Protein AF-A0A412JA76-F1 (afdb_monomer_lite)

pLDDT: mean 87.05, std 15.41, range [36.91, 98.62]

Secondary structure (DSSP, 8-state):
-HHHHHHHHHHHHHHTT-----SS----------HHHHHHH-TT-HHHHHHHHHHTT-PPPSSEEEEEBPTTTSEEEE--BGGGGGS-EEEEEEETTTTEEEEEEE-TTSS-B-BTTB--BPBPSS-TTBB-EEEETTT-BBTTT--B-GGGEEEEEE-

Radius of gyration: 18.23 Å; chains: 1; bounding box: 44×27×57 Å

Structure (mmCIF, N/CA/C/O backbone):
data_AF-A0A412JA76-F1
#
_entry.id   AF-A0A412JA76-F1
#
loop_
_atom_site.group_PDB
_atom_site.id
_atom_site.type_symbol
_atom_site.label_atom_id
_atom_site.label_alt_id
_atom_site.label_comp_id
_atom_site.label_asym_id
_atom_site.label_entity_id
_atom_site.label_seq_id
_atom_site.pdbx_PDB_ins_code
_atom_site.Cartn_x
_atom_site.Cartn_y
_atom_site.Cartn_z
_atom_site.occupancy
_atom_site.B_iso_or_equiv
_atom_site.auth_seq_id
_atom_site.auth_comp_id
_atom_site.auth_asym_id
_atom_site.auth_atom_id
_atom_site.pdbx_PDB_model_num
ATOM 1 N N . MET A 1 1 ? -24.569 12.148 18.073 1.00 71.62 1 MET A N 1
ATOM 2 C CA . MET A 1 1 ? -23.523 13.183 18.258 1.00 71.62 1 MET A CA 1
ATOM 3 C C . MET A 1 1 ? -22.716 12.899 19.521 1.00 71.62 1 MET A C 1
ATOM 5 O O . MET A 1 1 ? -21.514 12.758 19.406 1.00 71.62 1 MET A O 1
ATOM 9 N N . LEU A 1 2 ? -23.352 12.719 20.688 1.00 76.62 2 LEU A N 1
ATOM 10 C CA . LEU A 1 2 ? -22.664 12.353 21.938 1.00 76.62 2 LEU A CA 1
ATOM 11 C C . LEU A 1 2 ? -21.958 10.984 21.883 1.00 76.62 2 LEU A C 1
ATOM 13 O O . LEU A 1 2 ? -20.819 10.883 22.320 1.00 76.62 2 LEU A O 1
ATOM 17 N N . ASP A 1 3 ? -22.595 9.966 21.298 1.00 72.44 3 ASP A N 1
ATOM 18 C CA . ASP A 1 3 ? -22.031 8.604 21.252 1.00 72.44 3 ASP A CA 1
ATOM 19 C C . ASP A 1 3 ? -20.701 8.535 20.492 1.00 72.44 3 ASP A C 1
ATOM 21 O O . ASP A 1 3 ? -19.764 7.890 20.945 1.00 72.44 3 ASP A O 1
ATOM 25 N N . GLN A 1 4 ? -20.577 9.285 19.393 1.00 72.50 4 GLN A N 1
ATOM 26 C CA . GLN A 1 4 ? -19.331 9.384 18.633 1.00 72.50 4 GLN A CA 1
ATOM 27 C C . GLN A 1 4 ? -18.201 10.000 19.475 1.00 72.50 4 GLN A C 1
ATOM 29 O O . GLN A 1 4 ? -17.088 9.483 19.479 1.00 72.50 4 GLN A O 1
ATOM 34 N N . TYR A 1 5 ? -18.481 11.070 20.231 1.00 79.12 5 TYR A N 1
ATOM 35 C CA . TYR A 1 5 ? -17.483 11.675 21.122 1.00 79.12 5 TYR A CA 1
ATOM 36 C C . TYR A 1 5 ? -17.061 10.724 22.244 1.00 79.12 5 TYR A C 1
ATOM 38 O O . TYR A 1 5 ? -15.894 10.711 22.634 1.00 79.12 5 TYR A O 1
ATOM 46 N N . LEU A 1 6 ? -17.997 9.924 22.762 1.00 78.00 6 LEU A N 1
ATOM 47 C CA . LEU A 1 6 ? -17.702 8.912 23.771 1.00 78.00 6 LEU A CA 1
ATOM 48 C C . LEU A 1 6 ? -16.826 7.791 23.199 1.00 78.00 6 LEU A C 1
ATOM 50 O O . LEU A 1 6 ? -15.857 7.401 23.849 1.00 78.00 6 LEU A O 1
ATOM 54 N N . GLU A 1 7 ? -17.106 7.313 21.985 1.00 76.69 7 GLU A N 1
ATOM 55 C CA . GLU A 1 7 ? -16.267 6.321 21.300 1.00 76.69 7 GLU A CA 1
ATOM 56 C C . GLU A 1 7 ? -14.851 6.844 21.033 1.00 76.69 7 GLU A C 1
ATOM 58 O O . GLU A 1 7 ? -13.874 6.154 21.326 1.00 76.69 7 GLU A O 1
ATOM 63 N N . GLU A 1 8 ? -14.722 8.075 20.534 1.00 76.56 8 GLU A N 1
ATOM 64 C CA . GLU A 1 8 ? -13.424 8.714 20.290 1.00 76.56 8 GLU A CA 1
ATOM 65 C C . GLU A 1 8 ? -12.631 8.902 21.596 1.00 76.56 8 GLU A C 1
ATOM 67 O O . GLU A 1 8 ? -11.436 8.602 21.649 1.00 76.56 8 GLU A O 1
ATOM 72 N N . ALA A 1 9 ? -13.286 9.333 22.680 1.00 78.31 9 ALA A N 1
ATOM 73 C CA . ALA A 1 9 ? -12.645 9.494 23.984 1.00 78.31 9 ALA A CA 1
ATOM 74 C C . ALA A 1 9 ? -12.179 8.151 24.574 1.00 78.31 9 ALA A C 1
ATOM 76 O O . ALA A 1 9 ? -11.042 8.044 25.043 1.00 78.31 9 ALA A O 1
ATOM 77 N N . LEU A 1 10 ? -13.020 7.112 24.510 1.00 76.44 10 LEU A N 1
ATOM 78 C CA . LEU A 1 10 ? -12.666 5.759 24.951 1.00 76.44 10 LEU A CA 1
ATOM 79 C C . LEU A 1 10 ? -11.485 5.202 24.148 1.00 76.44 10 LEU A C 1
ATOM 81 O O . LEU A 1 10 ? -10.571 4.609 24.725 1.00 76.44 10 LEU A O 1
ATOM 85 N N . PHE A 1 11 ? -11.471 5.439 22.837 1.00 73.38 11 PHE A N 1
ATOM 86 C CA . PHE A 1 11 ? -10.378 5.042 21.959 1.00 73.38 11 PHE A CA 1
ATOM 87 C C . PHE A 1 11 ? -9.049 5.710 22.347 1.00 73.38 11 PHE A C 1
ATOM 89 O O . PHE A 1 11 ? -8.029 5.032 22.493 1.00 73.38 11 PHE A O 1
ATOM 96 N N . LEU A 1 12 ? -9.057 7.025 22.588 1.00 76.81 12 LEU A N 1
ATOM 97 C CA . LEU A 1 12 ? -7.867 7.756 23.034 1.00 76.81 12 LEU A CA 1
ATOM 98 C C . LEU A 1 12 ? -7.341 7.231 24.375 1.00 76.81 12 LEU A C 1
ATOM 100 O O . LEU A 1 12 ? -6.132 7.070 24.534 1.00 76.81 12 LEU A O 1
ATOM 104 N N . MET A 1 13 ? -8.236 6.914 25.316 1.00 76.56 13 MET A N 1
ATOM 105 C CA . MET A 1 13 ? -7.869 6.331 26.611 1.00 76.56 13 MET A CA 1
ATOM 106 C C . MET A 1 13 ? -7.215 4.952 26.447 1.00 76.56 13 MET A C 1
ATOM 108 O O . MET A 1 13 ? -6.184 4.688 27.068 1.00 76.56 13 MET A O 1
ATOM 112 N N . GLN A 1 14 ? -7.738 4.100 25.561 1.00 72.00 14 GLN A N 1
ATOM 113 C CA . GLN A 1 14 ? -7.114 2.812 25.247 1.00 72.00 14 GLN A CA 1
ATOM 114 C C . GLN A 1 14 ? -5.732 2.973 24.600 1.00 72.00 14 GLN A C 1
ATOM 116 O O . GLN A 1 14 ? -4.813 2.228 24.946 1.00 72.00 14 GLN A O 1
ATOM 121 N N . LEU A 1 15 ? -5.561 3.950 23.702 1.00 71.12 15 LEU A N 1
ATOM 122 C CA . LEU A 1 15 ? -4.290 4.217 23.018 1.00 71.12 15 LEU A CA 1
ATOM 123 C C . LEU A 1 15 ? -3.157 4.544 24.004 1.00 71.12 15 LEU A C 1
ATOM 125 O O . LEU A 1 15 ? -2.021 4.115 23.805 1.00 71.12 15 LEU A O 1
ATOM 129 N N . ILE A 1 16 ? -3.471 5.265 25.084 1.00 73.12 16 ILE A N 1
ATOM 130 C CA . ILE A 1 16 ? -2.521 5.603 26.157 1.00 73.12 16 ILE A CA 1
ATOM 131 C C . ILE A 1 16 ? -2.444 4.537 27.263 1.00 73.12 16 ILE A C 1
ATOM 133 O O . ILE A 1 16 ? -1.787 4.748 28.281 1.00 73.12 16 ILE A O 1
ATOM 137 N N . GLY A 1 17 ? -3.092 3.383 27.074 1.00 63.53 17 GLY A N 1
ATOM 138 C CA . GLY A 1 17 ? -3.034 2.245 27.993 1.00 63.53 17 GLY A CA 1
ATOM 139 C C . GLY A 1 17 ? -3.975 2.333 29.198 1.00 63.53 17 GLY A C 1
ATOM 140 O O . GLY A 1 17 ? -3.842 1.536 30.128 1.00 63.53 17 GLY A O 1
ATOM 141 N N . ILE A 1 18 ? -4.937 3.260 29.201 1.00 70.12 18 ILE A N 1
ATOM 142 C CA . ILE A 1 18 ? -5.951 3.361 30.255 1.00 70.12 18 ILE A CA 1
ATOM 143 C C . ILE A 1 18 ? -7.103 2.400 29.941 1.00 70.12 18 ILE A C 1
ATOM 145 O O . ILE A 1 18 ? -7.817 2.545 28.949 1.00 70.12 18 ILE A O 1
ATOM 149 N N . LYS A 1 19 ? -7.312 1.418 30.825 1.00 62.91 19 LYS A N 1
ATOM 150 C CA . LYS A 1 19 ? -8.483 0.532 30.793 1.00 62.91 19 LYS A CA 1
ATOM 151 C C . LYS A 1 19 ? -9.638 1.195 31.541 1.00 62.91 19 LYS A C 1
ATOM 153 O O . LYS A 1 19 ? -9.620 1.263 32.766 1.00 62.91 19 LYS A O 1
ATOM 158 N N . VAL A 1 20 ? -10.639 1.675 30.807 1.00 58.59 20 VAL A N 1
ATOM 159 C CA . VAL A 1 20 ? -11.893 2.168 31.390 1.00 58.59 20 VAL A CA 1
ATOM 160 C C . VAL A 1 20 ? -12.849 0.986 31.520 1.00 58.59 20 VAL A C 1
ATOM 162 O O . VAL A 1 20 ? -13.294 0.427 30.519 1.00 58.59 20 VAL A O 1
ATOM 165 N N . PHE A 1 21 ? -13.129 0.565 32.751 1.00 57.75 21 PHE A N 1
ATOM 166 C CA . PHE A 1 21 ? -14.096 -0.497 33.019 1.00 57.75 21 PHE A CA 1
ATOM 167 C C . PHE A 1 21 ? -15.511 0.080 32.951 1.00 57.75 21 PHE A C 1
ATOM 169 O O . PHE A 1 21 ? -15.803 1.095 33.578 1.00 57.75 21 PHE A O 1
ATOM 176 N N . THR A 1 22 ? -16.395 -0.573 32.201 1.00 49.81 22 THR A N 1
ATOM 177 C CA . THR A 1 22 ? -17.839 -0.375 32.347 1.00 49.81 22 THR A CA 1
ATOM 178 C C . THR A 1 22 ? -18.388 -1.602 33.065 1.00 49.81 22 THR A C 1
ATOM 180 O O . THR A 1 22 ? -18.111 -2.730 32.659 1.00 49.81 22 THR A O 1
ATOM 183 N N . ASP A 1 23 ? -19.130 -1.395 34.155 1.00 44.75 23 ASP A N 1
ATOM 184 C CA . ASP A 1 23 ? -19.697 -2.453 35.007 1.00 44.75 23 ASP A CA 1
ATOM 185 C C . ASP A 1 23 ? -20.865 -3.196 34.333 1.00 44.75 23 ASP A C 1
ATOM 187 O O . ASP A 1 23 ? -21.971 -3.317 34.862 1.00 44.75 23 ASP A O 1
ATOM 191 N N . LYS A 1 24 ? -20.639 -3.728 33.132 1.00 46.84 24 LYS A N 1
ATOM 192 C CA . LYS A 1 24 ? -21.510 -4.730 32.523 1.00 46.84 24 LYS A CA 1
ATOM 193 C C . LYS A 1 24 ? -20.709 -6.010 32.373 1.00 46.84 24 LYS A C 1
ATOM 195 O O . LYS A 1 24 ? -19.762 -6.069 31.599 1.00 46.84 24 LYS A O 1
ATOM 200 N N . LYS A 1 25 ? -21.105 -7.030 33.145 1.00 45.50 25 LYS A N 1
ATOM 201 C CA . LYS A 1 25 ? -20.588 -8.406 33.097 1.00 45.50 25 LYS A CA 1
ATOM 202 C C . LYS A 1 25 ? -20.475 -8.892 31.646 1.00 45.50 25 LYS A C 1
ATOM 204 O O . LYS A 1 25 ? -21.443 -9.395 31.083 1.00 45.50 25 LYS A O 1
ATOM 209 N N . ALA A 1 26 ? -19.285 -8.779 31.072 1.00 40.12 26 ALA A N 1
ATOM 210 C CA . ALA A 1 26 ? -18.895 -9.478 29.864 1.00 40.12 26 ALA A CA 1
ATOM 211 C C . ALA A 1 26 ? -18.020 -10.655 30.300 1.00 40.12 26 ALA A C 1
ATOM 213 O O . ALA A 1 26 ? -16.883 -10.489 30.740 1.00 40.12 26 ALA A O 1
ATOM 214 N N . ASN A 1 27 ? -18.592 -11.854 30.240 1.00 39.41 27 ASN A N 1
ATOM 215 C CA . ASN A 1 27 ? -17.864 -13.100 30.427 1.00 39.41 27 ASN A CA 1
ATOM 216 C C . ASN A 1 27 ? -16.878 -13.285 29.269 1.00 39.41 27 ASN A C 1
ATOM 218 O O . ASN A 1 27 ? -17.233 -13.900 28.273 1.00 39.41 27 ASN A O 1
ATOM 222 N N . SER A 1 28 ? -15.670 -12.742 29.407 1.00 36.91 28 SER A N 1
ATOM 223 C CA . SER A 1 28 ? -14.402 -13.326 28.951 1.00 36.91 28 SER A CA 1
ATOM 224 C C . SER A 1 28 ? -13.305 -12.268 29.056 1.00 36.91 28 SER A C 1
ATOM 226 O O . SER A 1 28 ? -13.378 -11.222 28.412 1.00 36.91 28 SER A O 1
ATOM 228 N N . LEU A 1 29 ? -12.267 -12.558 29.838 1.00 40.94 29 LEU A N 1
ATOM 229 C CA . LEU A 1 29 ? -10.969 -11.892 29.749 1.00 40.94 29 LEU A CA 1
ATOM 230 C C . LEU A 1 29 ? -10.370 -12.201 28.364 1.00 40.94 29 LEU A C 1
ATOM 232 O O . LEU A 1 29 ? -9.688 -13.207 28.203 1.00 40.94 29 LEU A O 1
ATOM 236 N N . ILE A 1 30 ? -10.682 -11.387 27.355 1.00 42.66 30 ILE A N 1
ATOM 237 C CA . ILE A 1 30 ? -10.055 -11.441 26.028 1.00 42.66 30 ILE A CA 1
ATOM 238 C C . ILE A 1 30 ? -9.121 -10.236 25.909 1.00 42.66 30 ILE A C 1
ATOM 240 O O . ILE A 1 30 ? -9.456 -9.137 26.344 1.00 42.66 30 ILE A O 1
ATOM 244 N N . ASP A 1 31 ? -7.938 -10.459 25.341 1.00 50.47 31 ASP A N 1
ATOM 245 C CA . ASP A 1 31 ? -6.955 -9.450 24.937 1.00 50.47 31 ASP A CA 1
ATOM 246 C C . ASP A 1 31 ? -7.575 -8.400 23.991 1.00 50.47 31 ASP A C 1
ATOM 248 O O . ASP A 1 31 ? -7.478 -8.495 22.769 1.00 50.47 31 ASP A O 1
ATOM 252 N N . THR A 1 32 ? -8.252 -7.383 24.523 1.00 46.16 32 THR A N 1
ATOM 253 C CA . THR A 1 32 ? -8.987 -6.398 23.713 1.00 46.16 32 THR A CA 1
ATOM 254 C C . THR A 1 32 ? -8.176 -5.127 23.488 1.00 46.16 32 THR A C 1
ATOM 256 O O . THR A 1 32 ? -8.576 -4.041 23.907 1.00 46.16 32 THR A O 1
ATOM 259 N N . ILE A 1 33 ? -7.035 -5.232 22.805 1.00 59.19 33 ILE A N 1
ATOM 260 C CA . ILE A 1 33 ? -6.678 -4.129 21.907 1.00 59.19 33 ILE A CA 1
ATOM 261 C C . ILE A 1 33 ? -7.482 -4.397 20.635 1.00 59.19 33 ILE A C 1
ATOM 263 O O . ILE A 1 33 ? -7.126 -5.283 19.855 1.00 59.19 33 ILE A O 1
ATOM 267 N N . ASP A 1 34 ? -8.599 -3.685 20.483 1.00 75.69 34 ASP A N 1
ATOM 268 C CA . ASP A 1 34 ? -9.436 -3.704 19.279 1.00 75.69 34 ASP A CA 1
ATOM 269 C C . ASP A 1 34 ? -8.562 -3.479 18.025 1.00 75.69 34 ASP A C 1
ATOM 271 O O . ASP A 1 34 ? -7.568 -2.745 18.054 1.00 75.69 34 ASP A O 1
ATOM 275 N N . SER A 1 35 ? -8.920 -4.154 16.927 1.00 74.50 35 SER A N 1
ATOM 276 C CA . SER A 1 35 ? -8.379 -3.953 15.577 1.00 74.50 35 SER A CA 1
ATOM 277 C C . SER A 1 35 ? -8.059 -2.486 15.253 1.00 74.50 35 SER A C 1
ATOM 279 O O . SER A 1 35 ? -6.956 -2.200 14.789 1.00 74.50 35 SER A O 1
ATO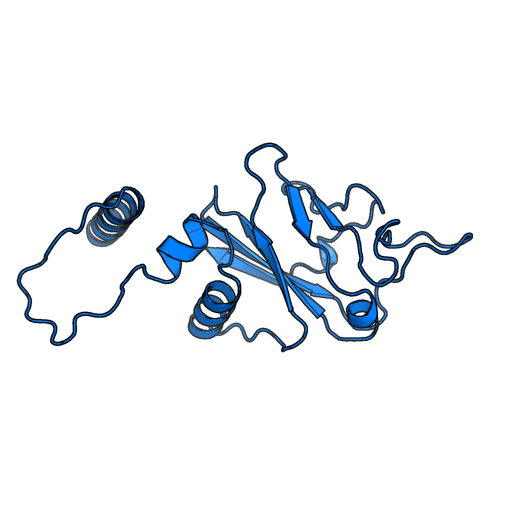M 281 N N . ARG A 1 36 ? -8.947 -1.545 15.595 1.00 76.81 36 ARG A N 1
ATOM 282 C CA . ARG A 1 36 ? -8.780 -0.097 15.415 1.00 76.81 36 ARG A CA 1
ATOM 283 C C . ARG A 1 36 ? -7.538 0.438 16.127 1.00 76.81 36 ARG A C 1
ATOM 285 O O . ARG A 1 36 ? -6.737 1.166 15.541 1.00 76.81 36 ARG A O 1
ATOM 292 N N . THR A 1 37 ? -7.334 0.037 17.378 1.00 75.62 37 THR A N 1
ATOM 293 C CA . THR A 1 37 ? -6.194 0.469 18.197 1.00 75.62 37 THR A CA 1
ATOM 294 C C . THR A 1 37 ? -4.893 -0.132 17.673 1.00 75.62 37 THR A C 1
ATOM 296 O O . THR A 1 37 ? -3.887 0.568 17.553 1.00 75.62 37 THR A O 1
ATOM 299 N N . LYS A 1 38 ? -4.908 -1.400 17.245 1.00 82.25 38 LYS A N 1
ATOM 300 C CA . LYS A 1 38 ? -3.742 -2.024 16.595 1.00 82.25 38 LYS A CA 1
ATOM 301 C C . LYS A 1 38 ? -3.391 -1.349 15.265 1.00 82.25 38 LYS A C 1
ATOM 303 O O . LYS A 1 38 ? -2.212 -1.136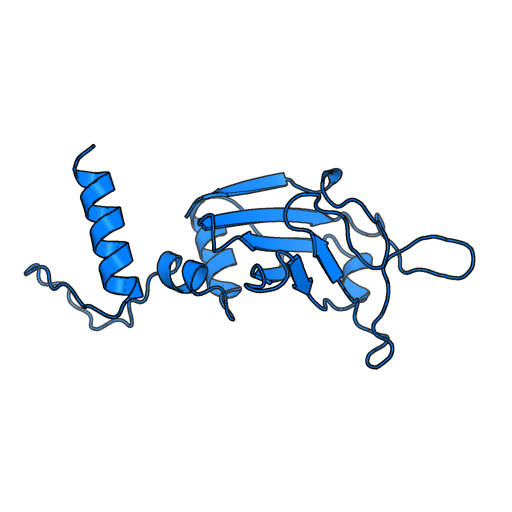 14.977 1.00 82.25 38 LYS A O 1
ATOM 308 N N . LEU A 1 39 ? -4.396 -0.962 14.481 1.00 84.19 39 LEU A N 1
ATOM 309 C CA . LEU A 1 39 ? -4.208 -0.208 13.244 1.00 84.19 39 LEU A CA 1
ATOM 310 C C . LEU A 1 39 ? -3.635 1.185 13.509 1.00 84.19 39 LEU A C 1
ATOM 312 O O . LEU A 1 39 ? -2.724 1.607 12.801 1.00 84.19 39 LEU A O 1
ATOM 316 N N . ALA A 1 40 ? -4.087 1.888 14.546 1.00 81.38 40 ALA A N 1
ATOM 317 C CA . ALA A 1 40 ? -3.517 3.183 14.921 1.00 81.38 40 ALA A CA 1
ATOM 318 C C . ALA A 1 40 ? -2.043 3.081 15.359 1.00 81.38 40 ALA A C 1
ATOM 320 O O . ALA A 1 40 ? -1.220 3.918 14.983 1.00 81.38 40 ALA A O 1
ATOM 321 N N . LEU A 1 41 ? -1.670 2.005 16.059 1.00 79.06 41 LEU A N 1
ATOM 322 C CA . LEU A 1 41 ? -0.265 1.708 16.366 1.00 79.06 41 LEU A CA 1
ATOM 323 C C . LEU A 1 41 ? 0.553 1.343 15.109 1.00 79.06 41 LEU A C 1
ATOM 325 O O . LEU A 1 41 ? 1.781 1.462 15.104 1.00 79.06 41 LEU A O 1
ATOM 329 N N . GLY A 1 42 ? -0.108 0.899 14.036 1.00 72.56 42 GLY A N 1
ATOM 330 C CA . GLY A 1 42 ? 0.422 0.755 12.676 1.00 72.56 42 GLY A CA 1
ATOM 331 C C . GLY A 1 42 ? 1.380 -0.421 12.450 1.00 72.56 42 GLY A C 1
ATOM 332 O O . GLY A 1 42 ? 1.409 -0.998 11.359 1.00 72.56 42 GLY A O 1
ATOM 333 N N . LYS A 1 43 ? 2.169 -0.824 13.448 1.00 68.56 43 LYS A N 1
ATOM 334 C CA . LYS A 1 43 ? 3.181 -1.881 13.300 1.00 68.56 43 LYS A CA 1
ATOM 335 C C . LYS A 1 43 ? 2.558 -3.272 13.379 1.00 68.56 43 LYS A C 1
ATOM 337 O O . LYS A 1 43 ? 1.856 -3.592 14.327 1.00 68.56 43 LYS A O 1
ATOM 342 N N . ARG A 1 44 ? 2.913 -4.127 12.409 1.00 76.94 44 ARG A N 1
ATOM 343 C CA . ARG A 1 44 ? 2.531 -5.554 12.345 1.00 76.94 44 ARG A CA 1
ATOM 344 C C . ARG A 1 44 ? 1.013 -5.810 12.330 1.00 76.94 44 ARG A C 1
ATOM 346 O O . ARG A 1 44 ? 0.604 -6.926 12.601 1.00 76.94 44 ARG A O 1
ATOM 353 N N . ALA A 1 45 ? 0.213 -4.825 11.927 1.00 88.81 45 ALA A N 1
ATOM 354 C CA . ALA A 1 45 ? -1.249 -4.892 11.937 1.00 88.81 45 ALA A CA 1
ATOM 355 C C . ALA A 1 45 ? -1.858 -5.378 10.602 1.00 88.81 45 ALA A C 1
ATOM 357 O O . ALA A 1 45 ? -2.924 -4.925 10.193 1.00 88.81 45 ALA A O 1
ATOM 358 N N . LYS A 1 46 ? -1.154 -6.243 9.854 1.00 93.31 46 LYS A N 1
ATOM 359 C CA . LYS A 1 46 ? -1.630 -6.701 8.534 1.00 93.31 46 LYS A CA 1
ATOM 360 C C . LYS A 1 46 ? -2.896 -7.549 8.665 1.00 93.31 46 LYS A C 1
ATOM 362 O O . LYS A 1 46 ? -3.828 -7.352 7.891 1.00 93.31 46 LYS A O 1
ATOM 367 N N . SER A 1 47 ? -2.905 -8.497 9.600 1.00 91.94 47 SER A N 1
ATOM 368 C CA . SER A 1 47 ? -4.055 -9.377 9.824 1.00 91.94 47 SER A CA 1
ATOM 369 C C . SER A 1 47 ? -5.263 -8.565 10.276 1.00 91.94 47 SER A C 1
ATOM 371 O O . SER A 1 47 ? -6.333 -8.690 9.695 1.00 91.94 47 SER A O 1
ATOM 373 N N . GLU A 1 48 ? -5.046 -7.637 11.205 1.00 92.62 48 GLU A N 1
ATOM 374 C CA . GLU A 1 48 ? -6.052 -6.698 11.689 1.00 92.62 48 GLU A CA 1
ATOM 375 C C . GLU A 1 48 ? -6.611 -5.819 10.568 1.00 92.62 48 GLU A C 1
ATOM 377 O O . GLU A 1 48 ? -7.816 -5.610 10.499 1.00 92.62 48 GLU A O 1
ATOM 382 N N . ALA A 1 49 ? -5.761 -5.334 9.656 1.00 94.75 49 ALA A N 1
ATOM 383 C CA . ALA A 1 49 ? -6.221 -4.568 8.502 1.00 94.75 49 ALA A CA 1
ATOM 384 C C . ALA A 1 49 ? -7.119 -5.409 7.590 1.00 94.75 49 ALA A C 1
ATOM 386 O O . ALA A 1 49 ? -8.154 -4.929 7.143 1.00 94.75 49 ALA A O 1
ATOM 387 N N . ILE A 1 50 ? -6.751 -6.665 7.329 1.00 95.31 50 ILE A N 1
ATOM 388 C CA . ILE A 1 50 ? -7.558 -7.572 6.502 1.00 95.31 50 ILE A CA 1
ATOM 389 C C . ILE A 1 50 ? -8.894 -7.887 7.186 1.00 95.31 50 ILE A C 1
ATOM 391 O O . ILE A 1 50 ? -9.930 -7.849 6.526 1.00 95.31 50 ILE A O 1
ATOM 395 N N . GLU A 1 51 ? -8.889 -8.166 8.489 1.00 93.00 51 GLU A N 1
ATOM 396 C CA . GLU A 1 51 ? -10.104 -8.416 9.272 1.00 93.00 51 GLU A CA 1
ATOM 397 C C . GLU A 1 51 ? -11.031 -7.198 9.282 1.00 93.00 51 GLU A C 1
ATOM 399 O O . GLU A 1 51 ? -12.223 -7.331 8.997 1.00 93.00 51 GLU A O 1
ATOM 404 N N . TYR A 1 52 ? -10.477 -6.009 9.524 1.00 93.12 52 TYR A N 1
ATOM 405 C CA . TYR A 1 52 ? -11.220 -4.754 9.510 1.00 93.12 52 TYR A CA 1
ATOM 406 C C . TYR A 1 52 ? -11.837 -4.474 8.132 1.00 93.12 52 TYR A C 1
ATOM 408 O O . TYR A 1 52 ? -13.019 -4.145 8.026 1.00 93.12 52 TYR A O 1
ATOM 416 N N . LEU A 1 53 ? -11.069 -4.656 7.053 1.00 94.94 53 LEU A N 1
ATOM 417 C CA . LEU A 1 53 ? -11.565 -4.481 5.686 1.00 94.94 53 LEU A CA 1
ATOM 418 C C . LEU A 1 53 ? -12.660 -5.495 5.347 1.00 94.94 53 LEU A C 1
ATOM 420 O O . LEU A 1 53 ? -13.690 -5.113 4.792 1.00 94.94 53 LEU A O 1
ATOM 424 N N . LYS A 1 54 ? -12.495 -6.756 5.760 1.00 94.81 54 LYS A N 1
ATOM 425 C CA . LYS A 1 54 ? -13.505 -7.804 5.576 1.00 94.81 54 LYS A CA 1
ATOM 426 C C . LYS A 1 54 ? -14.809 -7.470 6.303 1.00 94.81 54 LYS A C 1
ATOM 428 O O . LYS A 1 54 ? -15.878 -7.644 5.724 1.00 94.81 54 LYS A O 1
ATOM 433 N N . ALA A 1 55 ? -14.733 -6.962 7.535 1.00 91.44 55 ALA A N 1
ATOM 434 C CA . ALA A 1 55 ? -15.904 -6.502 8.286 1.00 91.44 55 ALA A CA 1
ATOM 435 C C . ALA A 1 55 ? -16.630 -5.334 7.589 1.00 91.44 55 ALA A C 1
ATOM 437 O O . ALA A 1 55 ? -17.847 -5.217 7.691 1.00 91.44 55 ALA A O 1
ATOM 438 N N . ASN A 1 56 ? -15.899 -4.529 6.813 1.00 92.31 56 ASN A N 1
ATOM 439 C CA . ASN A 1 56 ? -16.431 -3.457 5.969 1.00 92.31 56 ASN A CA 1
ATOM 440 C C . ASN A 1 56 ? -16.816 -3.923 4.546 1.00 92.31 56 ASN A C 1
ATOM 442 O O . ASN A 1 56 ? -17.005 -3.101 3.651 1.00 92.31 56 ASN A O 1
ATOM 446 N N . GLY A 1 57 ? -16.919 -5.235 4.306 1.00 95.06 57 GLY A N 1
ATOM 447 C CA . GLY A 1 57 ? -17.333 -5.797 3.015 1.00 95.06 57 GLY A CA 1
ATOM 448 C C . GLY A 1 57 ? -16.261 -5.764 1.921 1.00 95.06 57 GLY A C 1
ATOM 449 O O . GLY A 1 57 ? -16.566 -6.034 0.760 1.00 95.06 57 GLY A O 1
ATOM 450 N N . ILE A 1 58 ? -15.006 -5.458 2.264 1.00 95.75 58 ILE A N 1
ATOM 451 C CA . ILE A 1 58 ? -13.881 -5.416 1.326 1.00 95.75 58 ILE A CA 1
ATOM 452 C C . ILE A 1 58 ? -13.042 -6.682 1.491 1.00 95.75 58 ILE A C 1
ATOM 454 O O . ILE A 1 58 ? -12.352 -6.877 2.492 1.00 95.75 58 ILE A O 1
ATOM 458 N N . ASN A 1 59 ? -13.065 -7.537 0.473 1.00 94.81 59 ASN A N 1
ATOM 459 C CA . ASN A 1 59 ? -12.262 -8.754 0.454 1.00 94.81 59 ASN A CA 1
ATOM 460 C C . ASN A 1 59 ? -10.857 -8.468 -0.079 1.00 94.81 59 ASN A C 1
ATOM 462 O O . ASN A 1 59 ? -10.695 -7.996 -1.201 1.00 94.81 59 ASN A O 1
ATOM 466 N N . ILE A 1 60 ? -9.841 -8.804 0.712 1.00 95.81 60 ILE A N 1
ATOM 467 C CA . ILE A 1 60 ? -8.439 -8.723 0.304 1.00 95.81 60 ILE A CA 1
ATOM 468 C C . ILE A 1 60 ? -7.950 -10.107 -0.116 1.00 95.81 60 ILE A C 1
ATOM 470 O O . ILE A 1 60 ? -8.120 -11.082 0.615 1.00 95.81 60 ILE A O 1
ATOM 474 N N . G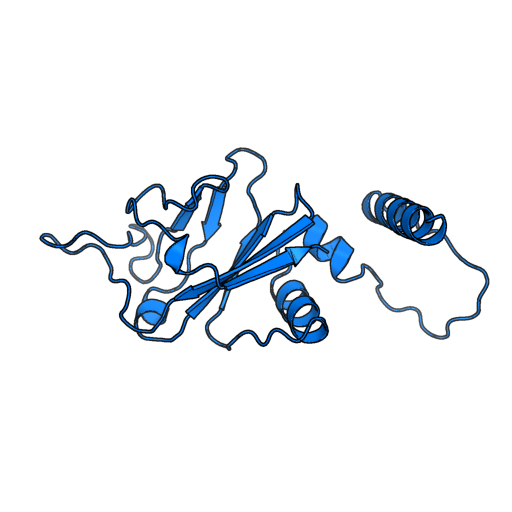LY A 1 61 ? -7.319 -10.186 -1.288 1.00 91.00 61 GLY A N 1
ATOM 475 C CA . GLY A 1 61 ? -6.740 -11.425 -1.792 1.00 91.00 61 GLY A CA 1
ATOM 476 C C . GLY A 1 61 ? -5.544 -11.916 -0.966 1.00 91.00 61 GLY A C 1
ATOM 477 O O . GLY A 1 61 ? -4.905 -11.177 -0.211 1.00 91.00 61 GLY A O 1
ATOM 478 N N . ASN A 1 62 ? -5.178 -13.184 -1.166 1.00 93.44 62 ASN A N 1
ATOM 479 C CA . ASN A 1 62 ? -4.028 -13.802 -0.489 1.00 93.44 62 ASN A CA 1
ATOM 480 C C . ASN A 1 62 ? -2.692 -13.114 -0.838 1.00 93.44 62 ASN A C 1
ATOM 482 O O . ASN A 1 62 ? -1.762 -13.085 -0.030 1.00 93.44 62 ASN A O 1
ATOM 486 N N . ASN A 1 63 ? -2.606 -12.520 -2.029 1.00 97.62 63 ASN A N 1
ATOM 487 C CA . ASN A 1 63 ? -1.450 -11.774 -2.515 1.00 97.62 63 ASN A CA 1
ATOM 488 C C . ASN A 1 63 ? -1.527 -10.325 -2.030 1.00 97.62 63 ASN A C 1
ATOM 490 O O . ASN A 1 63 ? -1.871 -9.421 -2.785 1.00 97.62 63 ASN A O 1
ATOM 494 N N . SER A 1 64 ? -1.237 -10.103 -0.751 1.00 97.50 64 SER A N 1
ATOM 495 C CA . SER A 1 64 ? -1.367 -8.782 -0.137 1.00 97.50 64 SER A CA 1
ATOM 496 C C . SER A 1 64 ? -0.068 -8.273 0.474 1.00 97.50 64 SER A C 1
ATOM 498 O O . SER A 1 64 ? 0.717 -9.016 1.068 1.00 97.50 64 SER A O 1
ATOM 500 N N . THR A 1 65 ? 0.148 -6.968 0.375 1.00 98.00 65 THR A N 1
ATOM 501 C CA . THR A 1 65 ? 1.226 -6.238 1.048 1.00 98.00 65 THR A CA 1
ATOM 502 C C . THR A 1 65 ? 0.618 -5.208 1.977 1.00 98.00 65 THR A C 1
ATOM 504 O O . THR A 1 65 ? -0.395 -4.608 1.647 1.00 98.00 65 THR A O 1
ATOM 507 N N . TYR A 1 66 ? 1.227 -5.013 3.140 1.00 97.75 66 TYR A N 1
ATOM 508 C CA . TYR A 1 66 ? 0.803 -4.009 4.106 1.00 97.75 66 TYR A CA 1
ATOM 509 C C . TYR A 1 66 ? 1.971 -3.085 4.427 1.00 97.75 66 TYR A C 1
ATOM 511 O O . TYR A 1 66 ? 3.086 -3.565 4.651 1.00 97.75 66 TYR A O 1
ATOM 519 N N . ALA A 1 67 ? 1.704 -1.784 4.490 1.00 97.25 67 ALA A N 1
ATOM 520 C CA . ALA A 1 67 ? 2.660 -0.789 4.949 1.00 97.25 67 ALA A CA 1
ATOM 521 C C . ALA A 1 67 ? 1.959 0.300 5.753 1.00 97.25 67 ALA A C 1
ATOM 523 O O . ALA A 1 67 ? 0.988 0.889 5.292 1.00 97.25 67 ALA A O 1
ATOM 524 N N . ALA A 1 68 ? 2.485 0.597 6.937 1.00 96.50 68 ALA A N 1
ATOM 525 C CA . ALA A 1 68 ? 2.063 1.756 7.712 1.00 96.50 68 ALA A CA 1
ATOM 526 C C . ALA A 1 68 ? 2.872 2.996 7.326 1.00 96.50 68 ALA A C 1
ATOM 528 O O . ALA A 1 68 ? 4.025 2.890 6.888 1.00 96.50 68 ALA A O 1
ATOM 529 N N . LEU A 1 69 ? 2.265 4.167 7.505 1.00 96.25 69 LEU A N 1
ATOM 530 C CA . LEU A 1 69 ? 2.927 5.444 7.303 1.00 96.25 69 LEU A CA 1
ATOM 531 C C . LEU A 1 69 ? 4.112 5.572 8.260 1.00 96.25 69 LEU A C 1
ATOM 533 O O . LEU A 1 69 ? 3.998 5.380 9.470 1.00 96.25 69 LEU A O 1
ATOM 537 N N . GLN A 1 70 ? 5.271 5.919 7.717 1.00 93.50 70 GLN A N 1
ATOM 538 C CA . GLN A 1 70 ? 6.444 6.184 8.530 1.00 93.50 70 GLN A CA 1
ATOM 539 C C . GLN A 1 70 ? 6.374 7.580 9.148 1.00 93.50 70 GLN A C 1
ATOM 541 O O . GLN A 1 70 ? 6.248 8.578 8.441 1.00 93.50 70 GLN A O 1
ATOM 546 N N . GLU A 1 71 ? 6.552 7.656 10.468 1.00 84.56 71 GLU A N 1
ATOM 547 C CA . GLU A 1 71 ? 6.459 8.902 11.241 1.00 84.56 71 GLU A CA 1
ATOM 548 C C . GLU A 1 71 ? 7.339 10.032 10.688 1.00 84.56 71 GLU A C 1
ATOM 550 O O . GLU A 1 71 ? 6.879 11.170 10.603 1.00 84.56 71 GLU A O 1
ATOM 555 N N . LYS A 1 72 ? 8.578 9.704 10.289 1.00 87.62 72 LYS A N 1
ATOM 556 C CA . LYS A 1 72 ? 9.630 10.670 9.923 1.00 87.62 72 LYS A CA 1
ATOM 557 C C . LYS A 1 72 ? 9.697 11.034 8.440 1.00 87.62 72 LYS A C 1
ATOM 559 O O . LYS A 1 72 ? 10.387 11.987 8.097 1.00 87.62 72 LYS A O 1
ATOM 564 N N . SER A 1 73 ? 9.088 10.247 7.557 1.00 87.81 73 SER A N 1
ATOM 565 C CA . SER A 1 73 ? 9.304 10.379 6.109 1.00 87.81 73 SER A CA 1
ATOM 566 C C . SER A 1 73 ? 8.022 10.609 5.313 1.00 87.81 73 SER A C 1
ATOM 568 O O . SER A 1 73 ? 8.121 10.851 4.114 1.00 87.81 73 SER A O 1
ATOM 570 N N . ASP A 1 74 ? 6.846 10.559 5.952 1.00 93.06 74 ASP A N 1
ATOM 571 C CA . ASP A 1 74 ? 5.531 10.665 5.299 1.00 93.06 74 ASP A CA 1
ATOM 572 C C . ASP A 1 74 ? 5.403 9.730 4.080 1.00 93.06 74 ASP A C 1
ATOM 574 O O . ASP A 1 74 ? 4.791 10.057 3.059 1.00 93.06 74 ASP A O 1
ATOM 578 N N . LYS A 1 75 ? 5.998 8.541 4.198 1.00 96.81 75 LYS A N 1
ATOM 579 C CA . LYS A 1 75 ? 6.043 7.506 3.165 1.00 96.81 75 LYS A CA 1
ATOM 580 C C . LYS A 1 75 ? 5.574 6.171 3.701 1.00 96.81 75 LYS A C 1
ATOM 582 O O . LYS A 1 75 ? 5.778 5.850 4.872 1.00 96.81 75 LYS A O 1
ATOM 587 N N . PHE A 1 76 ? 5.022 5.368 2.809 1.00 97.62 76 PHE A N 1
ATOM 588 C CA . PHE A 1 76 ? 4.779 3.956 3.037 1.00 97.62 76 PHE A CA 1
ATOM 589 C C . PHE A 1 76 ? 5.962 3.166 2.487 1.00 97.62 76 PHE A C 1
ATOM 591 O O . PHE A 1 76 ? 6.226 3.191 1.283 1.00 97.62 76 PHE A O 1
ATOM 598 N N . TRP A 1 77 ? 6.690 2.481 3.369 1.00 96.31 77 TRP A N 1
ATOM 599 C CA . TRP A 1 77 ? 7.786 1.602 2.967 1.00 96.31 77 TRP A CA 1
ATOM 600 C C . TRP A 1 77 ? 7.325 0.149 3.015 1.00 96.31 77 TRP A C 1
ATOM 602 O O . TRP A 1 77 ? 6.878 -0.331 4.058 1.00 96.31 77 TRP A O 1
ATOM 612 N N . ALA A 1 78 ? 7.454 -0.549 1.889 1.00 96.50 78 ALA A N 1
ATOM 613 C CA . ALA A 1 78 ? 7.226 -1.981 1.800 1.00 96.50 78 ALA A CA 1
ATOM 614 C C . ALA A 1 78 ? 8.295 -2.657 0.947 1.00 96.50 78 ALA A C 1
ATOM 616 O O . ALA A 1 78 ? 8.763 -2.107 -0.048 1.00 96.50 78 ALA A O 1
ATOM 617 N N . ASN A 1 79 ? 8.605 -3.903 1.292 1.00 97.44 79 ASN A N 1
ATOM 618 C CA . ASN A 1 79 ? 9.416 -4.772 0.453 1.00 97.44 79 ASN A CA 1
ATOM 619 C C . ASN A 1 79 ? 8.629 -6.044 0.121 1.00 97.44 79 ASN A C 1
ATOM 621 O O . ASN A 1 79 ? 8.827 -7.078 0.757 1.00 97.44 79 ASN A O 1
ATOM 625 N N . PRO A 1 80 ? 7.660 -5.988 -0.802 1.00 97.69 80 PRO A N 1
ATOM 626 C CA . PRO A 1 80 ? 7.004 -7.194 -1.287 1.00 97.69 80 PRO A CA 1
ATOM 627 C C . PRO A 1 80 ? 7.965 -8.047 -2.119 1.00 97.69 80 PRO A C 1
ATOM 629 O O . PRO A 1 80 ? 8.968 -7.558 -2.639 1.00 97.69 80 PRO A O 1
ATOM 632 N N . LYS A 1 81 ? 7.639 -9.329 -2.289 1.00 98.00 81 LYS A N 1
ATOM 633 C CA . LYS A 1 81 ? 8.339 -10.182 -3.253 1.00 98.00 81 LYS A CA 1
ATOM 634 C C . LYS A 1 81 ? 7.999 -9.749 -4.681 1.00 98.00 81 LYS A C 1
ATOM 636 O O . LYS A 1 81 ? 6.839 -9.473 -4.974 1.00 98.00 81 LYS A O 1
ATOM 641 N N . ALA A 1 82 ? 8.987 -9.768 -5.572 1.00 97.50 82 ALA A N 1
ATOM 642 C CA . ALA A 1 82 ? 8.810 -9.415 -6.981 1.00 97.50 82 ALA A CA 1
ATOM 643 C C . ALA A 1 82 ? 7.815 -10.338 -7.711 1.00 97.50 82 ALA A C 1
ATOM 645 O O . ALA A 1 82 ? 7.138 -9.895 -8.631 1.00 97.50 82 ALA A O 1
ATOM 646 N N . GLU A 1 83 ? 7.646 -11.585 -7.253 1.00 97.50 83 GLU A N 1
ATOM 647 C CA . GLU A 1 83 ? 6.666 -12.537 -7.806 1.00 97.50 83 GLU A CA 1
ATOM 648 C C . GLU A 1 83 ? 5.208 -12.046 -7.742 1.00 97.50 83 GLU A C 1
ATOM 650 O O . GLU A 1 83 ? 4.353 -12.577 -8.448 1.00 97.50 83 GLU A O 1
ATOM 655 N N . LEU A 1 84 ? 4.903 -11.049 -6.899 1.00 98.00 84 LEU A N 1
ATOM 656 C CA . LEU A 1 84 ? 3.566 -10.457 -6.837 1.00 98.00 84 LEU A CA 1
ATOM 657 C C . LEU A 1 84 ? 3.208 -9.679 -8.107 1.00 98.00 84 LEU A C 1
ATOM 659 O O . LEU A 1 84 ? 2.027 -9.511 -8.369 1.00 98.00 84 LEU A O 1
ATOM 663 N N . LEU A 1 85 ? 4.188 -9.265 -8.918 1.00 97.56 85 LEU A N 1
ATOM 664 C CA . LEU A 1 85 ? 3.934 -8.600 -10.202 1.00 97.56 85 LEU A CA 1
ATOM 665 C C . LEU A 1 85 ? 3.270 -9.525 -11.230 1.00 97.56 85 LEU A C 1
ATOM 667 O O . LEU A 1 85 ? 2.609 -9.050 -12.146 1.00 97.56 85 LEU A O 1
ATOM 671 N N . GLU A 1 86 ? 3.390 -10.841 -11.059 1.00 97.88 86 GLU A N 1
ATOM 672 C CA . GLU A 1 86 ? 2.755 -11.842 -11.924 1.00 97.88 86 GLU A CA 1
ATOM 673 C C . GLU A 1 86 ? 1.341 -12.224 -11.456 1.00 97.88 86 GLU A C 1
ATOM 675 O O . GLU A 1 86 ? 0.705 -13.110 -12.031 1.00 97.88 86 GLU A O 1
ATOM 680 N N . LYS A 1 87 ? 0.819 -11.581 -10.408 1.00 98.12 87 LYS A N 1
ATOM 681 C CA . LYS A 1 87 ? -0.467 -11.912 -9.785 1.00 98.12 87 LYS A CA 1
ATOM 682 C C . LYS A 1 87 ? -1.285 -10.647 -9.568 1.00 98.12 87 LYS A C 1
ATOM 684 O O . LYS A 1 87 ? -0.727 -9.562 -9.459 1.00 98.12 87 LYS A O 1
ATOM 689 N N . ASP A 1 88 ? -2.597 -10.800 -9.432 1.00 98.00 88 ASP A N 1
ATOM 690 C CA . ASP A 1 88 ? -3.407 -9.719 -8.877 1.00 98.00 88 ASP A CA 1
ATOM 691 C C . ASP A 1 88 ? -2.970 -9.488 -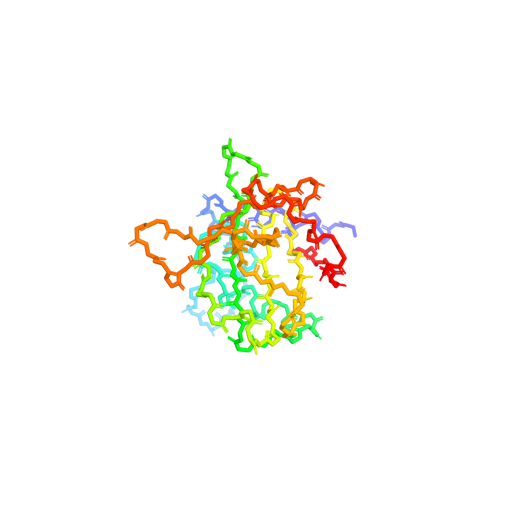7.429 1.00 98.00 88 ASP A C 1
ATOM 693 O O . ASP A 1 88 ? -2.917 -10.426 -6.619 1.00 98.00 88 ASP A O 1
ATOM 697 N N . TRP A 1 89 ? -2.586 -8.250 -7.138 1.00 98.44 89 TRP A N 1
ATOM 698 C CA . TRP A 1 89 ? -1.866 -7.883 -5.930 1.00 98.44 89 TRP A CA 1
ATOM 699 C C . TRP A 1 89 ? -2.554 -6.721 -5.216 1.00 98.44 89 TRP A C 1
ATOM 701 O O . TRP A 1 89 ? -2.702 -5.624 -5.751 1.00 98.44 89 TRP A O 1
ATOM 711 N N . HIS A 1 90 ? -2.933 -6.957 -3.959 1.00 98.56 90 HIS A N 1
ATOM 712 C CA . HIS A 1 90 ? -3.478 -5.933 -3.073 1.00 98.56 90 HIS A CA 1
ATOM 713 C C . HIS A 1 90 ? -2.369 -5.243 -2.276 1.00 98.56 90 HIS A C 1
ATOM 715 O O . HIS A 1 90 ? -1.551 -5.898 -1.621 1.00 98.56 90 HIS A O 1
ATOM 721 N N . ILE A 1 91 ? -2.375 -3.913 -2.244 1.00 98.44 91 ILE A N 1
ATOM 722 C CA . ILE A 1 91 ? -1.538 -3.130 -1.327 1.00 98.44 91 ILE A CA 1
ATOM 723 C C . ILE A 1 91 ? -2.451 -2.396 -0.352 1.00 98.44 91 ILE A C 1
ATOM 725 O O . ILE A 1 91 ? -3.316 -1.627 -0.758 1.00 98.44 91 ILE A O 1
ATOM 729 N N . ILE A 1 92 ? -2.236 -2.626 0.939 1.00 98.44 92 ILE A N 1
ATOM 730 C CA . ILE A 1 92 ? -2.915 -1.938 2.032 1.00 98.44 92 ILE A CA 1
ATOM 731 C C . ILE A 1 92 ? -1.937 -0.919 2.614 1.00 98.44 92 ILE A C 1
ATOM 733 O O . ILE A 1 92 ? -0.945 -1.287 3.252 1.00 98.44 92 ILE A O 1
ATOM 737 N N . LEU A 1 93 ? -2.214 0.361 2.396 1.00 98.31 93 LEU A N 1
ATOM 738 C CA . LEU A 1 93 ? -1.457 1.461 2.980 1.00 98.31 93 LEU A CA 1
ATOM 739 C C . LEU A 1 93 ? -2.226 1.988 4.187 1.00 98.31 93 LEU A C 1
ATOM 741 O O . LEU A 1 93 ? -3.343 2.478 4.051 1.00 98.31 93 LEU A O 1
ATOM 745 N N . ASN A 1 94 ? -1.638 1.874 5.369 1.00 97.75 94 ASN A N 1
ATOM 746 C CA . ASN A 1 94 ? -2.228 2.372 6.597 1.00 97.75 94 ASN A CA 1
ATOM 747 C C . ASN A 1 94 ? -1.678 3.761 6.928 1.00 97.75 94 ASN A C 1
ATOM 749 O O . ASN A 1 94 ? -0.567 3.894 7.454 1.00 97.75 94 ASN A O 1
ATOM 753 N N . ASN A 1 95 ? -2.470 4.794 6.644 1.00 96.31 95 ASN A N 1
ATOM 754 C CA . ASN A 1 95 ? -2.226 6.132 7.151 1.00 96.31 95 ASN A CA 1
ATOM 755 C C . ASN A 1 95 ? -2.762 6.248 8.580 1.00 96.31 95 ASN A C 1
ATOM 757 O O . ASN A 1 95 ? -3.850 6.767 8.826 1.00 96.31 95 ASN A O 1
ATOM 761 N N . ASN A 1 96 ? -1.960 5.792 9.533 1.00 91.31 96 ASN A N 1
ATOM 762 C CA . ASN A 1 96 ? -2.330 5.788 10.940 1.00 91.31 96 ASN A CA 1
ATOM 763 C C . ASN A 1 96 ? -2.380 7.188 11.573 1.00 91.31 96 ASN A C 1
ATOM 765 O O . ASN A 1 96 ? -3.009 7.348 12.614 1.00 91.31 96 ASN A O 1
ATOM 769 N N . LYS A 1 97 ? -1.787 8.211 10.937 1.00 90.62 97 LYS A N 1
ATOM 770 C CA . LYS A 1 97 ? -1.944 9.616 11.356 1.00 90.62 97 LYS A CA 1
ATOM 771 C C . LYS A 1 97 ? -3.353 10.138 11.059 1.00 90.62 97 LYS A C 1
ATOM 773 O O . LYS A 1 97 ? -3.907 10.872 11.866 1.00 90.62 97 LYS A O 1
ATOM 778 N N . SER A 1 98 ? -3.923 9.774 9.909 1.00 92.62 98 SER A N 1
ATOM 779 C CA . SER A 1 98 ? -5.289 10.160 9.524 1.00 92.62 98 SER A CA 1
ATOM 780 C C . SER A 1 98 ? -6.334 9.074 9.788 1.00 92.62 98 SER A C 1
ATOM 782 O O . SER A 1 98 ? -7.475 9.237 9.363 1.00 92.62 98 SER A O 1
ATOM 784 N N . MET A 1 99 ? -5.933 7.975 10.435 1.00 93.06 99 MET A N 1
ATOM 785 C CA . MET A 1 99 ? -6.756 6.793 10.708 1.00 93.06 99 MET A CA 1
ATOM 786 C C . MET A 1 99 ? -7.492 6.289 9.457 1.00 93.06 99 MET A C 1
ATOM 788 O O . MET A 1 99 ? -8.709 6.126 9.446 1.00 93.06 99 MET A O 1
ATOM 792 N N . GLU A 1 100 ? -6.750 6.098 8.364 1.00 96.31 100 GLU A N 1
ATOM 793 C CA . GLU A 1 100 ? -7.299 5.681 7.070 1.00 96.31 100 GLU A CA 1
ATOM 794 C C . GLU A 1 100 ? -6.492 4.518 6.479 1.00 96.31 100 GLU A C 1
ATOM 796 O O . GLU A 1 100 ? -5.268 4.588 6.351 1.00 96.31 100 GLU A O 1
ATOM 801 N N . LEU A 1 101 ? -7.187 3.458 6.067 1.00 97.88 101 LEU A N 1
ATOM 802 C CA . LEU A 1 101 ? -6.651 2.430 5.183 1.00 97.88 101 LEU A CA 1
ATOM 803 C C . LEU A 1 101 ? -6.926 2.816 3.732 1.00 97.88 101 LEU A C 1
ATOM 805 O O . LEU A 1 101 ? -8.062 3.107 3.365 1.00 97.88 101 LEU A O 1
ATOM 809 N N . ILE A 1 102 ? -5.897 2.767 2.894 1.00 98.56 102 ILE A N 1
ATOM 810 C CA . ILE A 1 102 ? -5.970 3.020 1.455 1.00 98.56 102 ILE A CA 1
ATOM 811 C C . ILE A 1 102 ? -5.637 1.707 0.749 1.00 98.56 102 ILE A C 1
ATOM 813 O O . ILE A 1 102 ? -4.575 1.123 0.975 1.00 98.56 102 ILE A O 1
ATOM 817 N N . ILE A 1 103 ? -6.562 1.232 -0.080 1.00 98.31 103 ILE A N 1
ATOM 818 C CA . ILE A 1 103 ? -6.507 -0.087 -0.704 1.00 98.31 103 ILE A CA 1
ATOM 819 C C . ILE A 1 103 ? -6.231 0.106 -2.186 1.00 98.31 103 ILE A C 1
ATOM 821 O O . ILE A 1 103 ? -7.005 0.763 -2.890 1.00 98.31 103 ILE A O 1
ATOM 825 N N . LEU A 1 104 ? -5.132 -0.480 -2.648 1.00 98.62 104 LEU A N 1
ATOM 826 C CA . LEU A 1 104 ? -4.756 -0.507 -4.049 1.00 98.62 104 LEU A CA 1
ATOM 827 C C . LEU A 1 104 ? -4.888 -1.921 -4.596 1.00 98.62 104 LEU A C 1
ATOM 829 O O . LEU A 1 104 ? -4.567 -2.889 -3.904 1.00 98.62 104 LEU A O 1
ATOM 833 N N . GLU A 1 105 ? -5.289 -2.011 -5.856 1.00 98.25 105 GLU A N 1
ATOM 834 C CA . GLU A 1 105 ? -5.325 -3.250 -6.625 1.00 98.25 105 GLU A CA 1
ATOM 835 C C . GLU A 1 105 ? -4.433 -3.100 -7.847 1.00 98.25 105 GLU A C 1
ATOM 837 O O . GLU A 1 105 ? -4.729 -2.310 -8.743 1.00 98.25 105 GLU A O 1
ATOM 842 N N . ILE A 1 106 ? -3.335 -3.851 -7.866 1.00 98.19 106 ILE A N 1
ATOM 843 C CA . ILE A 1 106 ? -2.404 -3.929 -8.986 1.00 98.19 106 ILE A CA 1
ATOM 844 C C . ILE A 1 106 ? -2.774 -5.176 -9.796 1.00 98.19 106 ILE A C 1
ATOM 846 O O . ILE A 1 106 ? -2.603 -6.287 -9.285 1.00 98.19 106 ILE A O 1
ATOM 850 N N . PRO A 1 107 ? -3.300 -5.032 -11.024 1.00 98.06 107 PRO A N 1
ATOM 851 C CA . PRO A 1 107 ? -3.559 -6.178 -11.884 1.00 98.06 107 PRO A CA 1
ATOM 852 C C . PRO A 1 107 ? -2.265 -6.919 -12.227 1.00 98.06 107 PRO A C 1
ATOM 854 O O . PRO A 1 107 ? -1.209 -6.299 -12.401 1.00 98.06 107 PRO A O 1
ATOM 857 N N . SER A 1 108 ? -2.356 -8.240 -12.382 1.00 97.88 108 SER A N 1
ATOM 858 C CA . SER A 1 108 ? -1.234 -9.056 -12.853 1.00 97.88 108 SER A CA 1
ATOM 859 C C . SER A 1 108 ? -0.600 -8.455 -14.115 1.00 97.88 108 SER A C 1
ATOM 861 O O . SER A 1 108 ? -1.294 -8.077 -15.062 1.00 97.88 108 SER A O 1
ATOM 863 N N . ARG A 1 109 ? 0.736 -8.366 -14.124 1.00 96.69 109 ARG A N 1
ATOM 864 C CA . ARG A 1 109 ? 1.567 -7.876 -15.237 1.00 96.69 109 ARG A CA 1
ATOM 865 C C . ARG A 1 109 ? 1.296 -6.431 -15.670 1.00 96.69 109 ARG A C 1
ATOM 867 O O . ARG A 1 109 ? 1.760 -6.028 -16.736 1.00 96.69 109 ARG A O 1
ATOM 874 N N . SER A 1 110 ? 0.593 -5.625 -14.866 1.00 97.12 110 SER A N 1
ATOM 875 C CA . SER A 1 110 ? 0.405 -4.196 -15.161 1.00 97.12 110 SER A CA 1
ATOM 876 C C . SER A 1 110 ? 1.640 -3.351 -14.831 1.00 97.12 110 SER A C 1
ATOM 878 O O . SER A 1 110 ? 1.809 -2.261 -15.376 1.00 97.12 110 SER A O 1
ATOM 880 N N . LEU A 1 111 ? 2.503 -3.849 -13.942 1.00 96.56 111 LEU A N 1
ATOM 881 C CA . LEU A 1 111 ? 3.777 -3.249 -13.556 1.00 96.56 111 LEU A CA 1
ATOM 882 C C . LEU A 1 111 ? 4.904 -4.270 -13.745 1.00 96.56 111 LEU A C 1
ATOM 884 O O . LEU A 1 111 ? 4.705 -5.470 -13.570 1.00 96.56 111 LEU A O 1
ATOM 888 N N . SER A 1 112 ? 6.105 -3.787 -14.054 1.00 95.69 112 SER A N 1
ATOM 889 C CA . SER A 1 112 ? 7.311 -4.607 -14.190 1.00 95.69 112 SER A CA 1
ATOM 890 C C . SER A 1 112 ? 8.463 -4.017 -13.388 1.00 95.69 112 SER A C 1
ATOM 892 O O . SER A 1 112 ? 8.425 -2.852 -12.985 1.00 95.69 112 SER A O 1
ATOM 894 N N . VAL A 1 113 ? 9.512 -4.808 -13.172 1.00 95.62 113 VAL A N 1
ATOM 895 C CA . VAL A 1 113 ? 10.783 -4.281 -12.663 1.00 95.62 113 VAL A CA 1
ATOM 896 C C . VAL A 1 113 ? 11.479 -3.430 -13.724 1.00 95.62 113 VAL A C 1
ATOM 898 O O . VAL A 1 113 ? 11.214 -3.579 -14.920 1.00 95.62 113 VAL A O 1
ATOM 901 N N . ILE A 1 114 ? 12.348 -2.522 -13.283 1.00 92.25 114 ILE A N 1
ATOM 902 C CA . ILE A 1 114 ? 13.238 -1.794 -14.185 1.00 92.25 114 ILE A CA 1
ATOM 903 C C . ILE A 1 114 ? 14.189 -2.782 -14.869 1.00 92.25 114 ILE A C 1
ATOM 905 O O . ILE A 1 114 ? 14.831 -3.602 -14.216 1.00 92.25 114 ILE A O 1
ATOM 909 N N . ASP A 1 115 ? 14.279 -2.691 -16.190 1.00 83.94 115 ASP A N 1
ATOM 910 C CA . ASP A 1 115 ? 15.204 -3.481 -17.000 1.00 83.94 115 ASP A CA 1
ATOM 911 C C . ASP A 1 115 ? 15.696 -2.597 -18.136 1.00 83.94 115 ASP A C 1
ATOM 913 O O . ASP A 1 115 ? 14.915 -2.362 -19.054 1.00 83.94 115 ASP A O 1
ATOM 917 N N . GLY A 1 116 ? 16.934 -2.088 -18.016 1.00 75.88 116 GLY A N 1
ATOM 918 C CA . GLY A 1 116 ? 17.801 -1.378 -18.985 1.00 75.88 116 GLY A CA 1
ATOM 919 C C . GLY A 1 116 ? 17.191 -0.347 -19.952 1.00 75.88 116 GLY A C 1
ATOM 920 O O . GLY A 1 116 ? 17.733 0.736 -20.141 1.00 75.88 116 GLY A O 1
ATOM 921 N N . LYS A 1 117 ? 16.089 -0.700 -20.603 1.00 74.69 117 LYS A N 1
ATOM 922 C CA . LYS A 1 117 ? 15.316 0.031 -21.607 1.00 74.69 117 LYS A CA 1
ATOM 923 C C . LYS A 1 117 ? 13.921 0.451 -21.121 1.00 74.69 117 LYS A C 1
ATOM 925 O O . LYS A 1 117 ? 13.317 1.317 -21.746 1.00 74.69 117 LYS A O 1
ATOM 930 N N . LYS A 1 118 ? 13.382 -0.167 -20.063 1.00 81.50 118 LYS A N 1
ATOM 931 C CA . LYS A 1 118 ? 12.026 0.089 -19.551 1.00 81.50 118 LYS A CA 1
ATOM 932 C C . LYS A 1 118 ? 12.070 0.604 -18.120 1.00 81.50 118 LYS A C 1
ATOM 934 O O . LYS A 1 118 ? 12.672 -0.028 -17.254 1.00 81.50 118 LYS 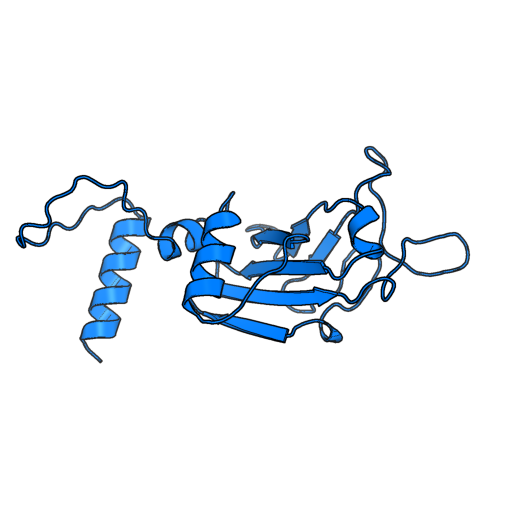A O 1
ATOM 939 N N . SER A 1 119 ? 11.389 1.721 -17.877 1.00 88.38 119 SER A N 1
ATOM 940 C CA . SER A 1 119 ? 11.074 2.182 -16.524 1.00 88.38 119 SER A CA 1
ATOM 941 C C . SER A 1 119 ? 10.232 1.133 -15.799 1.00 88.38 119 SER A C 1
ATOM 943 O O . SER A 1 119 ? 9.374 0.491 -16.402 1.00 88.38 119 SER A O 1
ATOM 945 N N . GLY A 1 120 ? 10.474 0.965 -14.504 1.00 94.81 120 GLY A N 1
ATOM 946 C CA . GLY A 1 120 ? 9.806 -0.050 -13.704 1.00 94.81 120 GLY A CA 1
ATOM 947 C C . GLY A 1 120 ? 10.162 0.068 -12.230 1.00 94.81 120 GLY A C 1
ATOM 948 O O . GLY A 1 120 ? 10.931 0.940 -11.823 1.00 94.81 120 GLY A O 1
ATOM 949 N N . LEU A 1 121 ? 9.597 -0.824 -11.425 1.00 96.94 121 LEU A N 1
ATOM 950 C CA . LEU A 1 121 ? 9.858 -0.897 -9.994 1.00 96.94 121 LEU A CA 1
ATOM 951 C C . LEU A 1 121 ? 11.299 -1.329 -9.724 1.00 96.94 121 LEU A C 1
ATOM 953 O O . LEU A 1 121 ? 11.868 -2.164 -10.428 1.00 96.94 121 LEU A O 1
ATOM 957 N N . HIS A 1 122 ? 11.892 -0.758 -8.682 1.00 95.88 122 HIS A N 1
ATOM 958 C CA . HIS A 1 122 ? 13.246 -1.105 -8.279 1.00 95.88 122 HIS A CA 1
ATOM 959 C C . HIS A 1 122 ? 13.229 -2.367 -7.415 1.00 95.88 122 HIS A C 1
ATOM 961 O O . HIS A 1 122 ? 12.360 -2.541 -6.558 1.00 95.88 122 HIS A O 1
ATOM 967 N N . ILE A 1 123 ? 14.218 -3.231 -7.628 1.00 95.88 123 ILE A N 1
ATOM 968 C CA . ILE A 1 123 ? 14.528 -4.339 -6.726 1.00 95.88 123 ILE A CA 1
ATOM 969 C C . ILE A 1 123 ? 15.525 -3.886 -5.665 1.00 95.88 123 ILE A C 1
ATOM 971 O O . ILE A 1 123 ? 16.339 -2.986 -5.887 1.00 95.88 123 ILE A O 1
ATOM 975 N N . ARG A 1 124 ? 15.492 -4.544 -4.511 1.00 94.81 124 ARG A N 1
ATOM 976 C CA . ARG A 1 124 ? 16.497 -4.343 -3.473 1.00 94.81 124 ARG A CA 1
ATOM 977 C C . ARG A 1 124 ? 17.856 -4.893 -3.926 1.00 94.81 124 ARG A C 1
ATOM 979 O O . ARG A 1 124 ? 17.917 -6.074 -4.273 1.00 94.81 124 ARG A O 1
ATOM 986 N N . PRO A 1 125 ? 18.954 -4.118 -3.834 1.00 92.25 125 PRO A N 1
ATOM 987 C CA . PRO A 1 125 ? 20.289 -4.608 -4.182 1.00 92.25 125 PRO A CA 1
ATOM 988 C C . PRO A 1 125 ? 20.743 -5.795 -3.324 1.00 92.25 125 PRO A C 1
ATOM 990 O O . PRO A 1 125 ? 21.395 -6.707 -3.819 1.00 92.25 125 PRO A O 1
ATOM 993 N N . ASP A 1 126 ? 20.375 -5.803 -2.039 1.00 95.69 126 ASP A N 1
ATOM 994 C CA . ASP A 1 126 ? 20.747 -6.856 -1.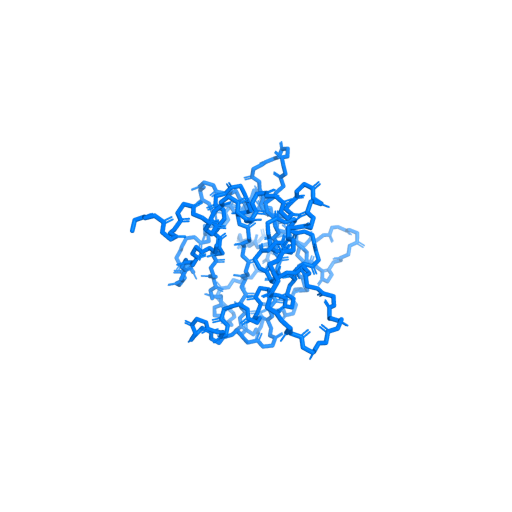089 1.00 95.69 126 ASP A CA 1
ATOM 995 C C . ASP A 1 126 ? 19.831 -8.092 -1.157 1.00 95.69 126 ASP A C 1
ATOM 997 O O . ASP A 1 126 ? 20.198 -9.170 -0.692 1.00 95.69 126 ASP A O 1
ATOM 1001 N N . LYS A 1 127 ? 18.626 -7.947 -1.725 1.00 95.25 127 LYS A N 1
ATOM 1002 C CA . LYS A 1 127 ? 17.615 -9.007 -1.851 1.00 95.25 127 LYS A CA 1
ATOM 1003 C C . LYS A 1 127 ? 16.906 -8.889 -3.203 1.00 95.25 127 LYS A C 1
ATOM 1005 O O . LYS A 1 127 ? 15.781 -8.392 -3.250 1.00 95.25 127 LYS A O 1
ATOM 1010 N N . PRO A 1 128 ? 17.509 -9.384 -4.298 1.00 93.19 128 PRO A N 1
ATOM 1011 C CA . PRO A 1 128 ? 17.037 -9.122 -5.662 1.00 93.19 128 PRO A CA 1
ATOM 1012 C C . PRO A 1 128 ? 15.664 -9.736 -5.996 1.00 93.19 128 PRO A C 1
ATOM 1014 O O . PRO A 1 128 ? 15.092 -9.441 -7.038 1.00 93.19 128 PRO A O 1
ATOM 1017 N N . TYR A 1 129 ? 15.102 -10.560 -5.107 1.00 95.50 129 TYR A N 1
ATOM 1018 C CA . TYR A 1 129 ? 13.741 -11.101 -5.200 1.00 95.50 129 TYR A CA 1
ATOM 1019 C C . TYR A 1 129 ? 12.676 -10.216 -4.526 1.00 95.50 129 TYR A C 1
ATOM 1021 O O . TYR A 1 129 ? 11.497 -10.577 -4.509 1.00 95.50 129 TYR A O 1
ATOM 1029 N N . MET A 1 130 ? 13.067 -9.088 -3.926 1.00 97.88 130 MET A N 1
ATOM 1030 C CA . MET A 1 130 ? 12.176 -8.147 -3.247 1.00 97.88 130 MET A CA 1
ATOM 1031 C C . MET A 1 130 ? 12.182 -6.799 -3.960 1.00 97.88 130 MET A C 1
ATOM 1033 O O . MET A 1 130 ? 13.235 -6.305 -4.359 1.00 97.88 130 MET A O 1
ATOM 1037 N N . LEU A 1 131 ? 11.012 -6.177 -4.056 1.00 97.88 131 LEU A N 1
ATOM 1038 C CA . LEU A 1 131 ? 10.878 -4.799 -4.512 1.00 97.88 131 LEU A CA 1
ATOM 1039 C C . LEU A 1 131 ? 11.269 -3.832 -3.388 1.00 97.88 131 LEU A C 1
ATOM 1041 O O . LEU A 1 131 ? 11.170 -4.161 -2.201 1.00 97.88 131 LEU A O 1
ATOM 1045 N N . ASP A 1 132 ? 11.681 -2.625 -3.755 1.00 97.00 132 ASP A N 1
ATOM 1046 C CA . ASP A 1 132 ? 11.903 -1.527 -2.816 1.00 97.00 132 ASP A CA 1
ATOM 1047 C C . ASP A 1 132 ? 10.892 -0.408 -3.056 1.00 97.00 132 ASP A C 1
ATOM 1049 O O . ASP A 1 132 ? 11.115 0.479 -3.876 1.00 97.00 132 ASP A O 1
ATOM 1053 N N . LEU A 1 133 ? 9.744 -0.492 -2.375 1.00 97.81 133 LEU A N 1
ATOM 1054 C CA . LEU A 1 133 ? 8.676 0.494 -2.506 1.00 97.81 133 LEU A CA 1
ATOM 1055 C C . LEU A 1 133 ? 8.794 1.557 -1.429 1.00 97.81 133 LEU A C 1
ATOM 1057 O O . LEU A 1 133 ? 8.795 1.257 -0.237 1.00 97.81 133 LEU A O 1
ATOM 1061 N N . ASN A 1 134 ? 8.785 2.809 -1.847 1.00 97.50 134 ASN A N 1
ATOM 1062 C CA . ASN A 1 134 ? 8.781 3.974 -0.991 1.00 97.50 134 ASN A CA 1
ATOM 1063 C C . ASN A 1 134 ? 7.756 4.976 -1.539 1.00 97.50 134 ASN A C 1
ATOM 1065 O O . ASN A 1 134 ? 8.099 5.932 -2.237 1.00 97.50 134 ASN A O 1
ATOM 1069 N N . ILE A 1 135 ? 6.483 4.706 -1.248 1.00 98.31 135 ILE A N 1
ATOM 1070 C CA . ILE A 1 135 ? 5.339 5.429 -1.808 1.00 98.31 135 ILE A CA 1
ATOM 1071 C C . ILE A 1 135 ? 5.077 6.670 -0.957 1.00 98.31 135 ILE A C 1
ATOM 1073 O O . ILE A 1 135 ? 4.833 6.568 0.246 1.00 98.31 135 ILE A O 1
ATOM 1077 N N . ASP A 1 136 ? 5.128 7.845 -1.574 1.00 98.12 136 ASP A N 1
ATOM 1078 C CA . ASP A 1 136 ? 4.822 9.109 -0.908 1.00 98.12 136 ASP A CA 1
ATOM 1079 C C . ASP A 1 136 ? 3.337 9.191 -0.516 1.00 98.12 136 ASP A C 1
ATOM 1081 O O . ASP A 1 136 ? 2.454 8.903 -1.323 1.00 98.12 136 ASP A O 1
ATOM 1085 N N . SER A 1 137 ? 3.042 9.592 0.722 1.00 96.88 137 SER A N 1
ATOM 1086 C CA . SER A 1 137 ? 1.669 9.554 1.249 1.00 96.88 137 SER A CA 1
ATOM 1087 C C . SER A 1 137 ? 0.713 10.588 0.655 1.00 96.88 137 SER A C 1
ATOM 1089 O O . SER A 1 137 ? -0.502 10.431 0.772 1.00 96.88 137 SER A O 1
ATOM 1091 N N . LYS A 1 138 ? 1.238 11.639 0.016 1.00 95.94 138 LYS A N 1
ATOM 1092 C CA . LYS A 1 138 ? 0.434 12.721 -0.572 1.00 95.94 138 LYS A CA 1
ATOM 1093 C C . LYS A 1 138 ? 0.237 12.511 -2.066 1.00 95.94 138 LYS A C 1
ATOM 1095 O O . LYS A 1 138 ? -0.852 12.723 -2.598 1.00 95.94 138 LYS A O 1
ATOM 1100 N N . THR A 1 139 ? 1.303 12.117 -2.749 1.00 97.81 139 THR A N 1
ATOM 1101 C CA . THR A 1 139 ? 1.320 11.974 -4.206 1.00 97.81 139 THR A CA 1
ATOM 1102 C C . THR A 1 139 ? 1.077 10.546 -4.671 1.00 97.81 139 THR A C 1
ATOM 1104 O O . THR A 1 139 ? 0.703 10.379 -5.821 1.00 97.81 139 THR A O 1
ATOM 1107 N N . PHE A 1 140 ? 1.249 9.535 -3.815 1.00 98.31 140 PHE A N 1
ATOM 1108 C CA . PHE A 1 140 ? 1.237 8.113 -4.185 1.00 98.31 140 PHE A CA 1
ATOM 1109 C C . PHE A 1 140 ? 2.260 7.748 -5.268 1.00 98.31 140 PHE A C 1
ATOM 1111 O O . PHE A 1 140 ? 2.149 6.711 -5.913 1.00 98.31 140 PHE A O 1
ATOM 1118 N N . ILE A 1 141 ? 3.279 8.583 -5.456 1.00 98.31 141 ILE A N 1
ATOM 1119 C CA . ILE A 1 141 ? 4.372 8.302 -6.376 1.00 98.31 141 ILE A CA 1
ATOM 1120 C C . ILE A 1 141 ? 5.461 7.564 -5.604 1.00 98.31 141 ILE A C 1
ATOM 1122 O O . ILE A 1 141 ? 5.895 8.005 -4.534 1.00 98.31 141 ILE A O 1
ATOM 1126 N N . ASP A 1 142 ? 5.914 6.440 -6.150 1.00 97.62 142 ASP A N 1
ATOM 1127 C CA . ASP A 1 142 ? 7.070 5.736 -5.612 1.00 97.62 142 ASP A CA 1
ATOM 1128 C C . ASP A 1 142 ? 8.358 6.531 -5.861 1.00 97.62 142 ASP A C 1
ATOM 1130 O O . ASP A 1 142 ? 8.663 6.961 -6.978 1.00 97.62 142 ASP A O 1
ATOM 1134 N N . ARG A 1 143 ? 9.147 6.736 -4.802 1.00 94.62 143 ARG A N 1
ATOM 1135 C CA . ARG A 1 143 ? 10.335 7.594 -4.854 1.00 94.62 143 ARG A CA 1
ATOM 1136 C C . ARG A 1 143 ? 11.384 7.079 -5.839 1.00 94.62 143 ARG A C 1
ATOM 1138 O O . ARG A 1 143 ? 12.014 7.913 -6.497 1.00 94.62 143 ARG A O 1
ATOM 1145 N N . GLY A 1 144 ? 11.615 5.767 -5.875 1.00 90.12 144 GLY A N 1
ATOM 1146 C CA . GLY A 1 144 ? 12.674 5.148 -6.674 1.00 90.12 144 GLY A CA 1
ATOM 1147 C C . GLY A 1 144 ? 12.299 5.090 -8.149 1.00 90.12 144 GLY A C 1
ATOM 1148 O O . GLY A 1 144 ? 12.957 5.713 -8.978 1.00 90.12 144 GLY A O 1
ATOM 1149 N N . SER A 1 145 ? 11.192 4.412 -8.442 1.00 94.06 145 SER A N 1
ATOM 1150 C CA . SER A 1 145 ? 10.719 4.118 -9.799 1.00 94.06 145 SER A CA 1
ATOM 1151 C C . SER A 1 145 ? 9.954 5.249 -10.481 1.00 94.06 145 SER A C 1
ATOM 1153 O O . SER A 1 145 ? 9.782 5.215 -11.697 1.00 94.06 145 SER A O 1
ATOM 1155 N N . LYS A 1 146 ? 9.471 6.237 -9.715 1.00 95.75 146 LYS A N 1
ATOM 1156 C CA . LYS A 1 146 ? 8.569 7.309 -10.178 1.00 95.75 146 LYS A CA 1
ATOM 1157 C C . LYS A 1 146 ? 7.203 6.826 -10.671 1.00 95.75 146 LYS A C 1
ATOM 1159 O O . LYS A 1 146 ? 6.469 7.612 -11.263 1.00 95.75 146 LYS A O 1
ATOM 1164 N N . ILE A 1 147 ? 6.842 5.571 -10.409 1.00 96.88 147 ILE A N 1
ATOM 1165 C CA . ILE A 1 147 ? 5.524 5.041 -10.759 1.00 96.88 147 ILE A CA 1
ATOM 1166 C C . ILE A 1 147 ? 4.454 5.730 -9.908 1.00 96.88 147 ILE A C 1
ATOM 1168 O O . ILE A 1 147 ? 4.586 5.815 -8.685 1.00 96.88 147 ILE A O 1
ATOM 1172 N N . ASP A 1 148 ? 3.400 6.210 -10.568 1.00 97.88 148 ASP A N 1
ATOM 1173 C CA . ASP A 1 148 ? 2.204 6.748 -9.923 1.00 97.88 148 ASP A CA 1
ATOM 1174 C C . ASP A 1 148 ? 1.249 5.604 -9.561 1.00 97.88 148 ASP A C 1
ATOM 1176 O O . ASP A 1 148 ? 0.761 4.880 -10.433 1.00 97.88 148 ASP A O 1
ATOM 1180 N N . PHE A 1 149 ? 0.984 5.443 -8.264 1.00 98.44 149 PHE A N 1
ATOM 1181 C CA . PHE A 1 149 ? 0.075 4.425 -7.755 1.00 98.44 149 PHE A CA 1
ATOM 1182 C C . PHE A 1 149 ? -1.387 4.889 -7.643 1.00 98.44 149 PHE A C 1
ATOM 1184 O O . PHE A 1 149 ? -2.256 4.056 -7.376 1.00 98.44 149 PHE A O 1
ATOM 1191 N N . LYS A 1 150 ? -1.707 6.174 -7.876 1.00 98.25 150 LYS A N 1
ATOM 1192 C CA . LYS A 1 150 ? -3.092 6.683 -7.804 1.00 98.25 150 LYS A CA 1
ATOM 1193 C C . LYS A 1 150 ? -4.091 5.904 -8.664 1.00 98.25 150 LYS A C 1
ATOM 1195 O O . LYS A 1 150 ? -5.170 5.626 -8.142 1.00 98.25 150 LYS A O 1
ATOM 1200 N N . PRO A 1 151 ? -3.785 5.521 -9.924 1.00 98.44 151 PRO A N 1
ATOM 1201 C CA . PRO A 1 151 ? -4.742 4.800 -10.768 1.00 98.44 151 PRO A CA 1
ATOM 1202 C C . PRO A 1 151 ? -5.180 3.447 -10.192 1.00 98.44 151 PRO A C 1
ATOM 1204 O O . PRO A 1 151 ? -6.225 2.922 -10.569 1.00 98.44 151 PRO A O 1
ATOM 1207 N N . TYR A 1 152 ? -4.388 2.888 -9.276 1.00 98.50 152 TYR A N 1
ATOM 1208 C CA . TYR A 1 152 ? -4.659 1.605 -8.644 1.00 98.50 152 TYR A CA 1
ATOM 1209 C C . TYR A 1 152 ? -5.442 1.721 -7.334 1.00 98.50 152 TYR A C 1
ATOM 1211 O O . TYR A 1 152 ? -5.848 0.696 -6.794 1.00 98.50 152 TYR A O 1
ATOM 1219 N N . ILE A 1 153 ? -5.673 2.930 -6.808 1.00 98.44 153 ILE A N 1
ATOM 1220 C CA . ILE A 1 153 ? -6.470 3.127 -5.591 1.00 98.44 153 ILE A CA 1
ATOM 1221 C C . ILE A 1 153 ? -7.924 2.750 -5.885 1.00 98.44 153 ILE A C 1
ATOM 1223 O O . ILE A 1 153 ? -8.569 3.349 -6.745 1.00 98.44 153 ILE A O 1
ATOM 1227 N N . LYS A 1 154 ? -8.445 1.773 -5.142 1.00 97.81 154 LYS A N 1
ATOM 1228 C CA . LYS A 1 154 ? -9.831 1.308 -5.264 1.00 97.81 154 LYS A CA 1
ATOM 1229 C C . LYS A 1 154 ? -10.718 1.801 -4.145 1.00 97.81 154 LYS A C 1
ATOM 1231 O O . LYS A 1 154 ? -11.825 2.240 -4.417 1.00 97.81 154 LYS A O 1
ATOM 1236 N N . ASN A 1 155 ? -10.223 1.751 -2.911 1.00 97.00 155 ASN A N 1
ATOM 1237 C CA . ASN A 1 155 ? -10.996 2.121 -1.733 1.00 97.00 155 ASN A CA 1
ATOM 1238 C C . ASN A 1 155 ? -10.151 2.892 -0.724 1.00 97.00 155 ASN A C 1
ATOM 1240 O O . ASN A 1 155 ? -8.926 2.754 -0.660 1.00 97.00 155 ASN A O 1
ATOM 1244 N N . LYS A 1 156 ? -10.849 3.675 0.096 1.00 97.56 156 LYS A N 1
ATOM 1245 C CA . LYS A 1 156 ? -10.324 4.300 1.304 1.00 97.56 156 LYS A CA 1
ATOM 1246 C C . LYS A 1 156 ? -11.326 4.099 2.428 1.00 97.56 156 LYS A C 1
ATOM 1248 O O . LYS A 1 156 ? -12.505 4.387 2.239 1.00 97.56 156 LYS A O 1
ATOM 1253 N N . VAL A 1 157 ? -10.869 3.596 3.567 1.00 95.81 157 VAL A N 1
ATOM 1254 C CA . VAL A 1 157 ? -11.728 3.299 4.716 1.00 95.81 157 VAL A CA 1
ATOM 1255 C C . VAL A 1 157 ? -11.124 3.932 5.954 1.00 95.81 157 VAL A C 1
ATOM 1257 O O . VAL A 1 157 ? -9.986 3.633 6.315 1.00 95.81 157 VAL A O 1
ATOM 1260 N N . LYS A 1 158 ? -11.885 4.818 6.594 1.00 93.81 158 LYS A N 1
ATOM 1261 C CA . LYS A 1 158 ? -11.515 5.387 7.889 1.00 93.81 158 LYS A CA 1
ATOM 1262 C C . LYS A 1 158 ? -11.810 4.390 8.989 1.00 93.81 158 LYS A C 1
ATOM 1264 O O . LYS A 1 158 ? -12.834 3.719 8.899 1.00 93.81 158 LYS A O 1
ATOM 1269 N N . TYR A 1 159 ? -10.953 4.340 10.002 1.00 85.12 159 TYR A N 1
ATOM 1270 C CA . TYR A 1 159 ? -11.168 3.485 11.157 1.00 85.12 159 TYR A CA 1
ATOM 1271 C C . TYR A 1 159 ? -11.224 4.234 12.464 1.00 85.12 159 TYR A C 1
ATOM 1273 O O . TYR A 1 159 ? -10.510 5.224 12.726 1.00 85.12 159 TYR A O 1
#

Foldseek 3Di:
DVVVVVVVVCLVCVLVPHDDDDPDDDPDPDPPPQLLSVLLVVPPSPVSVQVVCVVVVHHDDPQEWEFEQDPPQQWTWTKHFQCSLQAFHWYWYRDSVQQKTWIFTRHRNPFHEDDPPDQGFHADPVGRRITTFTQHNPQRQGPPRRDGRVVRTDDMDGD

Sequence (159 aa):
MLDQYLEEALFLMQLIGIKVFTDKKANSLIDTIDSRTKLALGKRAKSEAIEYLKANGINIGNNSTYAALQEKSDKFWANPKAELLEKDWHIILNNNKSMELIILEIPSRSLSVIDGKKSGLHIRPDKPYMLDLNIDSKTFIDRGSKIDFKPYIKNKVKY

Organism: NCBI:txid1735